Protein AF-A0A0F9DM52-F1 (afdb_monomer)

Solvent-accessible surface area (backbone atoms only — not comparable to full-atom values): 6681 Å² total; per-residue (Å²): 114,56,77,45,81,42,71,44,65,22,45,82,49,98,91,24,35,36,32,47,42,67,62,51,53,58,50,39,72,75,20,51,23,35,36,42,96,88,38,36,33,13,22,69,65,50,47,54,56,58,68,70,50,90,52,59,33,29,36,38,34,73,78,91,31,44,33,42,29,54,29,39,80,44,78,43,74,57,94,90,38,80,41,84,44,77,42,72,48,92,89,54,89,58,64,48,80,43,52,65,59,41,74,55,69,86,73,83,47,32,30,22,31,58,45,77,34,81,109

Structure (mmCIF, N/CA/C/O backbone):
data_AF-A0A0F9DM52-F1
#
_entry.id   AF-A0A0F9DM52-F1
#
loop_
_atom_site.group_PDB
_atom_site.id
_atom_site.type_symbol
_atom_site.label_atom_id
_atom_site.label_alt_id
_atom_site.label_comp_id
_atom_site.label_asym_id
_atom_site.label_entity_id
_atom_site.label_seq_id
_atom_site.pdbx_PDB_ins_code
_atom_site.Cartn_x
_atom_site.Cartn_y
_atom_site.Cartn_z
_atom_site.occupancy
_atom_site.B_iso_or_equiv
_atom_site.auth_seq_id
_atom_site.auth_comp_id
_atom_site.auth_asym_id
_atom_site.auth_atom_id
_atom_site.pdbx_PDB_model_num
ATOM 1 N N . MET A 1 1 ? 4.260 5.125 -21.785 1.00 75.62 1 MET A N 1
ATOM 2 C CA . MET A 1 1 ? 3.932 4.483 -20.492 1.00 75.62 1 MET A CA 1
ATOM 3 C C . MET A 1 1 ? 2.444 4.684 -20.228 1.00 75.62 1 MET A C 1
ATOM 5 O O . MET A 1 1 ? 2.023 5.832 -20.155 1.00 75.62 1 MET A O 1
ATOM 9 N N . LYS A 1 2 ? 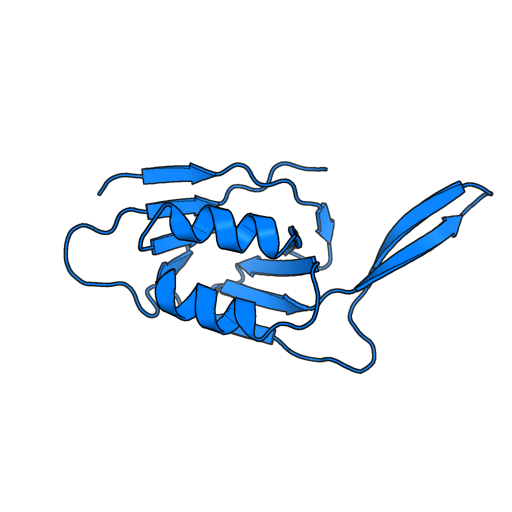1.621 3.626 -20.185 1.00 86.50 2 LYS A N 1
ATOM 10 C CA . LYS A 1 2 ? 0.171 3.774 -19.944 1.00 86.50 2 LYS A CA 1
ATOM 11 C C . LYS A 1 2 ? -0.071 3.936 -18.442 1.00 86.50 2 LYS A C 1
ATOM 13 O O . LYS A 1 2 ? 0.387 3.094 -17.672 1.00 86.50 2 LYS A O 1
ATOM 18 N N . LYS A 1 3 ? -0.771 5.000 -18.039 1.00 91.25 3 LYS A N 1
ATOM 19 C CA . LYS A 1 3 ? -1.090 5.305 -16.637 1.00 91.25 3 LYS A CA 1
ATOM 20 C C . LYS A 1 3 ? -2.566 5.024 -16.351 1.00 91.25 3 LYS A C 1
ATOM 22 O O . LYS A 1 3 ? -3.433 5.514 -17.068 1.00 91.25 3 LYS A O 1
ATOM 27 N N . ILE A 1 4 ? -2.837 4.250 -15.307 1.00 95.44 4 ILE A N 1
ATOM 28 C CA . ILE A 1 4 ? -4.172 3.969 -14.764 1.00 95.44 4 ILE A CA 1
ATOM 29 C C . ILE A 1 4 ? -4.247 4.623 -13.390 1.00 95.44 4 ILE A C 1
ATOM 31 O O . ILE A 1 4 ? -3.348 4.438 -12.578 1.00 95.44 4 ILE A O 1
ATOM 35 N N . VAL A 1 5 ? -5.294 5.398 -13.120 1.00 95.75 5 VAL A N 1
ATOM 36 C CA . VAL A 1 5 ? -5.476 6.055 -11.819 1.00 95.75 5 VAL A CA 1
ATOM 37 C C . VAL A 1 5 ? -6.527 5.302 -11.014 1.00 95.75 5 VAL A C 1
ATOM 39 O O . VAL A 1 5 ? -7.675 5.208 -11.435 1.00 95.75 5 VAL A O 1
ATOM 42 N N . GLU A 1 6 ? -6.143 4.820 -9.836 1.00 95.94 6 GLU A N 1
ATOM 43 C CA . GLU A 1 6 ? -7.016 4.103 -8.907 1.00 95.94 6 GLU A CA 1
ATOM 44 C C . GLU A 1 6 ? -7.327 4.977 -7.694 1.00 95.94 6 GLU A C 1
ATOM 46 O O . GLU A 1 6 ? -6.429 5.420 -6.973 1.00 95.94 6 GLU A O 1
ATOM 51 N N . ARG A 1 7 ? -8.619 5.228 -7.463 1.00 94.06 7 ARG A N 1
ATOM 52 C CA . ARG A 1 7 ? -9.102 6.038 -6.340 1.00 94.06 7 ARG A CA 1
ATOM 53 C C . ARG A 1 7 ? -9.624 5.155 -5.219 1.00 94.06 7 ARG A C 1
ATOM 55 O O . ARG A 1 7 ? -10.828 4.942 -5.100 1.00 94.06 7 ARG A O 1
ATOM 62 N N . LEU A 1 8 ? -8.704 4.628 -4.421 1.00 94.81 8 LEU A N 1
ATOM 63 C CA . LEU A 1 8 ? -9.031 3.714 -3.329 1.00 94.81 8 LEU A CA 1
ATOM 64 C C . LEU A 1 8 ? -9.572 4.465 -2.118 1.00 94.81 8 LEU A C 1
ATOM 66 O O . LEU A 1 8 ? -9.093 5.552 -1.794 1.00 94.81 8 LEU A O 1
ATOM 70 N N . TRP A 1 9 ? -10.547 3.874 -1.436 1.00 94.06 9 TRP A N 1
ATOM 71 C CA . TRP A 1 9 ? -11.076 4.426 -0.196 1.00 94.06 9 TRP A CA 1
ATOM 72 C C . TRP A 1 9 ? -10.041 4.318 0.921 1.00 94.06 9 TRP A C 1
ATOM 74 O O . TRP A 1 9 ? -9.453 3.262 1.139 1.00 94.06 9 TRP A O 1
ATOM 84 N N . ALA A 1 10 ? -9.814 5.419 1.630 1.00 94.62 10 ALA A N 1
ATOM 85 C CA . ALA A 1 10 ? -8.790 5.488 2.657 1.00 94.62 10 ALA A CA 1
ATOM 86 C C . ALA A 1 10 ? -9.132 6.487 3.759 1.00 94.62 10 ALA A C 1
ATOM 88 O O . ALA A 1 10 ? -9.794 7.505 3.536 1.00 94.62 10 ALA A O 1
ATOM 89 N N . THR A 1 11 ? -8.614 6.232 4.957 1.00 93.62 11 THR A N 1
ATOM 90 C CA . THR A 1 11 ? -8.727 7.153 6.097 1.00 93.62 11 THR A CA 1
ATOM 91 C C . THR A 1 11 ? -7.356 7.693 6.478 1.00 93.62 11 THR A C 1
ATOM 93 O O . THR A 1 11 ? -6.416 6.929 6.677 1.00 93.62 11 THR A O 1
ATOM 96 N N . ARG A 1 12 ? -7.231 9.014 6.641 1.00 92.62 12 ARG A N 1
ATOM 97 C CA . ARG A 1 12 ? -5.963 9.634 7.049 1.00 92.62 12 ARG A CA 1
ATOM 98 C C . ARG A 1 12 ? -5.687 9.401 8.538 1.00 92.62 12 ARG A C 1
ATOM 100 O O . ARG A 1 12 ? -6.488 9.807 9.388 1.00 92.62 12 ARG A O 1
ATOM 107 N N . ARG A 1 13 ? -4.557 8.769 8.864 1.00 91.19 13 ARG A N 1
ATOM 108 C CA . ARG A 1 13 ? -4.106 8.473 10.239 1.00 91.19 13 ARG A CA 1
ATOM 109 C C . ARG A 1 13 ? -2.588 8.414 10.306 1.00 91.19 13 ARG A C 1
ATOM 111 O O . ARG A 1 13 ? -1.956 8.029 9.337 1.00 91.19 13 ARG A O 1
ATOM 118 N N . LEU A 1 14 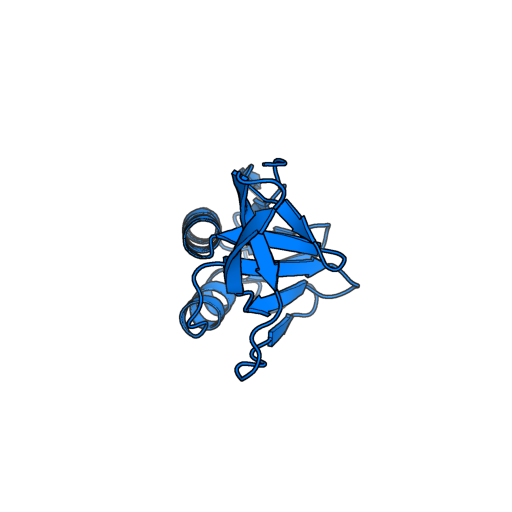? -2.020 8.759 11.466 1.00 88.00 14 LEU A N 1
ATOM 119 C CA . LEU A 1 14 ? -0.602 8.523 11.784 1.00 88.00 14 LEU A CA 1
ATOM 120 C C . LEU A 1 14 ? 0.377 9.013 10.692 1.00 88.00 14 LEU A C 1
ATOM 122 O O . LEU A 1 14 ? 1.338 8.330 10.361 1.00 88.00 14 LEU A O 1
ATOM 126 N N . GLY A 1 15 ? 0.103 10.177 10.091 1.00 89.81 15 GLY A N 1
ATOM 127 C CA . GLY A 1 15 ? 0.942 10.746 9.027 1.00 89.81 15 GLY A CA 1
ATOM 128 C C . GLY A 1 15 ? 0.808 10.083 7.649 1.00 89.81 15 GLY A C 1
ATOM 129 O O . GLY A 1 15 ? 1.513 10.480 6.732 1.00 89.81 15 GLY A O 1
ATOM 130 N N . GLY A 1 16 ? -0.102 9.123 7.473 1.00 94.06 16 GLY A N 1
ATOM 131 C CA . GLY A 1 16 ? -0.350 8.440 6.203 1.00 94.06 16 GLY A CA 1
ATOM 132 C C . GLY A 1 16 ? -1.822 8.136 5.954 1.00 94.06 16 GLY A C 1
ATOM 133 O O . GLY A 1 16 ? -2.727 8.756 6.529 1.00 94.06 16 GLY A O 1
ATOM 134 N N . TRP A 1 17 ? -2.049 7.159 5.086 1.00 96.00 17 TRP A N 1
ATOM 135 C CA . TRP A 1 17 ? -3.370 6.707 4.672 1.00 96.00 17 TRP A CA 1
ATOM 136 C C . TRP A 1 17 ? -3.557 5.237 5.014 1.00 96.00 17 TRP A C 1
ATOM 138 O O . TRP A 1 17 ? -2.726 4.399 4.679 1.00 96.00 17 TRP A O 1
ATOM 148 N N . VAL A 1 18 ? -4.655 4.935 5.697 1.00 95.12 18 VAL A N 1
ATOM 149 C CA . VAL A 1 18 ? -5.069 3.565 5.986 1.00 95.12 18 VAL A CA 1
ATOM 150 C C . VAL A 1 18 ? -5.930 3.077 4.837 1.00 95.12 18 VAL A C 1
ATOM 152 O O . VAL A 1 18 ? -6.978 3.673 4.570 1.00 95.12 18 VAL A O 1
ATOM 155 N N . PHE A 1 19 ? -5.479 2.010 4.191 1.00 94.94 19 PHE A N 1
ATOM 156 C CA . PHE A 1 19 ? -6.186 1.306 3.128 1.00 94.94 19 PHE A CA 1
ATOM 157 C C . PHE A 1 19 ? -6.552 -0.098 3.588 1.00 94.94 19 PHE A C 1
ATOM 159 O O . PHE A 1 19 ? -5.855 -0.684 4.418 1.00 94.94 19 PHE A O 1
ATOM 166 N N . GLN A 1 20 ? -7.585 -0.662 2.969 1.00 93.50 20 GLN A N 1
ATOM 167 C CA . GLN A 1 20 ? -7.752 -2.108 2.980 1.00 93.50 20 GLN A CA 1
ATOM 168 C C . GLN A 1 20 ? -6.715 -2.736 2.048 1.00 93.50 20 GLN A C 1
ATOM 170 O O . GLN A 1 20 ? -6.556 -2.334 0.890 1.00 93.50 20 GLN A O 1
ATOM 175 N N . ARG A 1 21 ? -6.011 -3.738 2.554 1.00 93.88 21 ARG A N 1
ATOM 176 C CA . ARG A 1 21 ? -4.967 -4.477 1.854 1.00 93.88 21 ARG A CA 1
ATOM 177 C C . ARG A 1 21 ? -5.516 -5.161 0.608 1.00 93.88 21 ARG A C 1
ATOM 179 O O . ARG A 1 21 ? -4.864 -5.106 -0.432 1.00 93.88 21 ARG A O 1
ATOM 186 N N . SER A 1 22 ? -6.724 -5.725 0.666 1.00 93.44 22 SER A N 1
ATOM 187 C CA . SER A 1 22 ? -7.420 -6.272 -0.510 1.00 93.44 22 SER A CA 1
ATOM 188 C C . SER A 1 22 ? -7.563 -5.248 -1.644 1.00 93.44 22 SER A C 1
ATOM 190 O O . SER A 1 22 ? -7.196 -5.542 -2.781 1.00 93.44 22 SER A O 1
ATOM 192 N N . GLN A 1 23 ? -7.987 -4.017 -1.339 1.00 94.12 23 GLN A N 1
ATOM 193 C CA . GLN A 1 23 ? -8.118 -2.943 -2.332 1.00 94.12 23 GLN A CA 1
ATOM 194 C C . GLN A 1 23 ? -6.773 -2.562 -2.962 1.00 94.12 23 GLN A C 1
ATOM 196 O O . GLN A 1 23 ? -6.697 -2.344 -4.174 1.00 94.12 23 GLN A O 1
ATOM 201 N N . LEU A 1 24 ? -5.705 -2.500 -2.157 1.00 94.06 24 LEU A N 1
ATOM 202 C CA . LEU A 1 24 ? -4.353 -2.283 -2.675 1.00 94.06 24 LEU A CA 1
ATOM 203 C C . LEU A 1 24 ? -3.929 -3.431 -3.594 1.00 94.06 24 LEU A C 1
ATOM 205 O O . LEU A 1 24 ? -3.487 -3.180 -4.711 1.00 94.06 24 LEU A O 1
ATOM 209 N N . LEU A 1 25 ? -4.090 -4.684 -3.161 1.00 94.69 25 LEU A N 1
ATOM 210 C CA . LEU A 1 25 ? -3.727 -5.863 -3.950 1.00 94.69 25 LEU A CA 1
ATOM 211 C C . LEU A 1 25 ? -4.451 -5.896 -5.300 1.00 94.69 25 LEU A C 1
ATOM 213 O O . LEU A 1 25 ? -3.827 -6.212 -6.316 1.00 94.69 25 LEU A O 1
ATOM 217 N N . ASP A 1 26 ? -5.731 -5.535 -5.331 1.00 94.81 26 ASP A N 1
ATOM 218 C CA . ASP A 1 26 ? -6.510 -5.472 -6.567 1.00 94.81 26 ASP A CA 1
ATOM 219 C C . ASP A 1 26 ? -6.061 -4.338 -7.489 1.00 94.81 26 ASP A C 1
ATOM 221 O O . ASP A 1 26 ? -5.926 -4.551 -8.697 1.00 94.81 26 ASP A O 1
ATOM 225 N N . ALA A 1 27 ? -5.738 -3.161 -6.945 1.00 94.44 27 ALA A N 1
ATOM 226 C CA . ALA A 1 27 ? -5.149 -2.075 -7.728 1.00 94.44 27 ALA A CA 1
ATOM 227 C C . ALA A 1 27 ? -3.795 -2.482 -8.331 1.00 94.44 27 ALA A C 1
ATOM 229 O O . ALA A 1 27 ? -3.538 -2.247 -9.513 1.00 94.44 27 ALA A O 1
ATOM 230 N N . LEU A 1 28 ? -2.949 -3.163 -7.555 1.00 94.44 28 LEU A N 1
ATOM 231 C CA . LEU A 1 28 ? -1.626 -3.617 -7.990 1.00 94.44 28 LEU A CA 1
ATOM 232 C C . LEU A 1 28 ? -1.672 -4.649 -9.125 1.00 94.44 28 LEU A C 1
ATOM 234 O O . LEU A 1 28 ? -0.692 -4.780 -9.851 1.00 94.44 28 LEU A O 1
ATOM 238 N N . LYS A 1 29 ? -2.785 -5.370 -9.320 1.00 93.44 29 LYS A N 1
ATOM 239 C CA . LYS A 1 29 ? -2.965 -6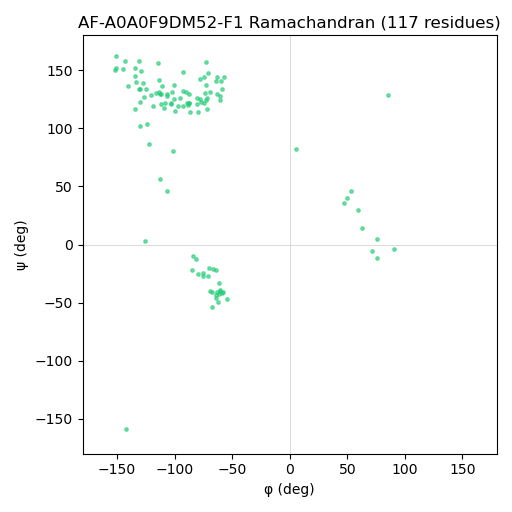.274 -10.475 1.00 93.44 29 LYS A CA 1
ATOM 240 C C . LYS A 1 29 ? -3.120 -5.517 -11.801 1.00 93.44 29 LYS A C 1
ATOM 242 O O . LYS A 1 29 ? -2.901 -6.109 -12.853 1.00 93.44 29 LYS A O 1
ATOM 247 N N . LYS A 1 30 ? -3.486 -4.229 -11.767 1.00 92.56 30 LYS A N 1
ATOM 248 C CA . LYS A 1 30 ? -3.789 -3.411 -12.957 1.00 92.56 30 LYS A CA 1
ATOM 249 C C . LYS A 1 30 ? -2.552 -2.804 -13.624 1.00 92.56 30 LYS A C 1
ATOM 251 O O . LYS A 1 30 ? -2.667 -2.231 -14.706 1.00 92.56 30 LYS A O 1
ATOM 256 N N . GLY A 1 31 ? -1.385 -2.890 -12.990 1.00 92.12 31 GLY A N 1
ATOM 257 C CA . GLY A 1 31 ? -0.138 -2.342 -13.514 1.00 92.12 31 GLY A CA 1
ATOM 258 C C . GLY A 1 31 ? 1.083 -3.116 -13.033 1.00 92.12 31 GLY A C 1
ATOM 259 O O . GLY A 1 31 ? 1.025 -3.853 -12.054 1.00 92.12 31 GLY A O 1
ATOM 260 N N . ALA A 1 32 ? 2.201 -2.938 -13.729 1.00 91.75 32 ALA A N 1
ATOM 261 C CA . ALA A 1 32 ? 3.500 -3.499 -13.360 1.00 91.75 32 ALA A CA 1
ATOM 262 C C . ALA A 1 32 ? 4.2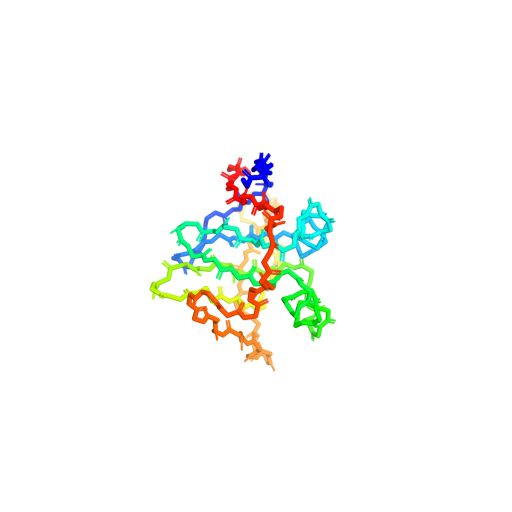57 -2.612 -12.356 1.00 91.75 32 ALA A C 1
ATOM 264 O O . ALA A 1 32 ? 5.126 -3.096 -11.632 1.00 91.75 32 ALA A O 1
ATOM 265 N N . VAL A 1 33 ? 3.910 -1.322 -12.292 1.00 94.00 33 VAL A N 1
ATOM 266 C CA . VAL A 1 33 ? 4.512 -0.336 -11.385 1.00 94.00 33 VAL A CA 1
ATOM 267 C C . VAL A 1 33 ? 3.418 0.431 -10.648 1.00 94.00 33 VAL A C 1
ATOM 269 O O . VAL A 1 33 ? 2.457 0.882 -11.263 1.00 94.00 33 VAL A O 1
ATOM 272 N N . LEU A 1 34 ? 3.567 0.586 -9.339 1.00 95.06 34 LEU A N 1
ATOM 273 C CA . LEU A 1 34 ? 2.789 1.482 -8.497 1.00 95.06 34 LEU A CA 1
ATOM 274 C C . LEU A 1 34 ? 3.446 2.864 -8.491 1.00 95.06 34 LEU A C 1
ATOM 276 O O . LEU A 1 34 ? 4.625 2.961 -8.178 1.00 95.06 34 LEU A O 1
ATOM 280 N N . GLU A 1 35 ? 2.674 3.915 -8.744 1.00 95.25 35 GLU A N 1
ATOM 281 C CA . GLU A 1 35 ? 3.005 5.288 -8.355 1.00 95.25 35 GLU A CA 1
ATOM 282 C C . GLU A 1 35 ? 2.176 5.667 -7.122 1.00 95.25 35 GLU A C 1
ATOM 284 O O . GLU A 1 35 ? 0.939 5.675 -7.167 1.00 95.25 35 GLU A O 1
ATOM 289 N N . TYR A 1 36 ? 2.842 6.030 -6.032 1.00 95.56 36 TYR A N 1
ATOM 290 C CA . TYR A 1 36 ? 2.191 6.552 -4.835 1.00 95.56 36 TYR A CA 1
ATOM 291 C C . TYR A 1 36 ? 2.931 7.789 -4.335 1.00 95.56 36 TYR A C 1
ATOM 293 O O . TYR A 1 36 ? 4.106 7.713 -3.995 1.00 95.56 36 TYR A O 1
ATOM 301 N N . GLU A 1 37 ? 2.249 8.938 -4.345 1.00 93.12 37 GLU A N 1
ATOM 302 C CA . GLU A 1 37 ? 2.815 10.245 -3.959 1.00 93.12 37 GLU A CA 1
ATOM 303 C C . GLU A 1 37 ? 4.196 10.544 -4.596 1.00 93.12 37 GLU A C 1
ATOM 305 O O . GLU A 1 37 ? 5.054 11.173 -3.992 1.00 93.12 37 GLU A O 1
ATOM 310 N N . GLY A 1 38 ? 4.404 10.105 -5.844 1.00 91.31 38 GLY A N 1
ATOM 311 C CA . GLY A 1 38 ? 5.648 10.321 -6.597 1.00 91.31 38 GLY A CA 1
ATOM 312 C C . GLY A 1 38 ? 6.706 9.225 -6.442 1.00 91.31 38 GLY A C 1
ATOM 313 O O . GLY A 1 38 ? 7.718 9.285 -7.129 1.00 91.31 38 GLY A O 1
ATOM 314 N N . ILE A 1 39 ? 6.463 8.215 -5.603 1.00 94.19 39 ILE A N 1
ATOM 315 C CA . ILE A 1 39 ? 7.342 7.053 -5.417 1.00 94.19 39 ILE A CA 1
ATOM 316 C C . ILE A 1 39 ? 6.895 5.921 -6.343 1.00 94.19 39 ILE A C 1
ATOM 318 O O . ILE A 1 39 ? 5.706 5.583 -6.375 1.00 94.19 39 ILE A O 1
ATOM 322 N N . PHE A 1 40 ? 7.840 5.322 -7.066 1.00 93.69 40 PHE A N 1
ATOM 323 C CA . PHE A 1 40 ? 7.601 4.267 -8.048 1.00 93.69 40 PHE A CA 1
ATOM 324 C C . PHE A 1 40 ? 8.111 2.914 -7.556 1.00 93.69 40 PHE A C 1
ATOM 326 O O . PHE A 1 40 ? 9.311 2.736 -7.377 1.00 93.69 40 PHE A O 1
ATOM 333 N N . ILE A 1 41 ? 7.219 1.938 -7.389 1.00 94.88 41 ILE A N 1
ATOM 334 C CA . ILE A 1 41 ? 7.552 0.600 -6.869 1.00 94.88 41 ILE A CA 1
ATOM 335 C C . ILE A 1 41 ? 7.031 -0.489 -7.810 1.00 94.88 41 ILE A C 1
ATOM 337 O O . ILE A 1 41 ? 5.903 -0.410 -8.292 1.00 94.88 41 ILE A O 1
ATOM 341 N N . GLY A 1 42 ? 7.806 -1.546 -8.044 1.00 94.62 42 GLY A N 1
ATOM 342 C CA . GLY A 1 42 ? 7.344 -2.738 -8.760 1.00 94.62 42 GLY A CA 1
ATOM 343 C C . GLY A 1 42 ? 6.176 -3.432 -8.052 1.00 94.62 42 GLY A C 1
ATOM 344 O O . GLY A 1 42 ? 6.252 -3.766 -6.868 1.00 94.62 42 GLY A O 1
ATOM 345 N N . THR A 1 43 ? 5.076 -3.693 -8.764 1.00 94.44 43 THR A N 1
ATOM 346 C CA . THR A 1 43 ? 3.867 -4.272 -8.145 1.00 94.44 43 THR A CA 1
ATOM 347 C C . THR A 1 43 ? 4.002 -5.760 -7.837 1.00 94.44 43 THR A C 1
ATOM 349 O O . THR A 1 43 ? 3.295 -6.274 -6.971 1.00 94.44 43 THR A O 1
ATOM 352 N N . ARG A 1 44 ? 4.874 -6.501 -8.531 1.00 92.62 44 ARG A N 1
ATOM 353 C CA . ARG A 1 44 ? 5.022 -7.952 -8.338 1.00 92.62 44 ARG A CA 1
ATOM 354 C C . ARG A 1 44 ? 5.600 -8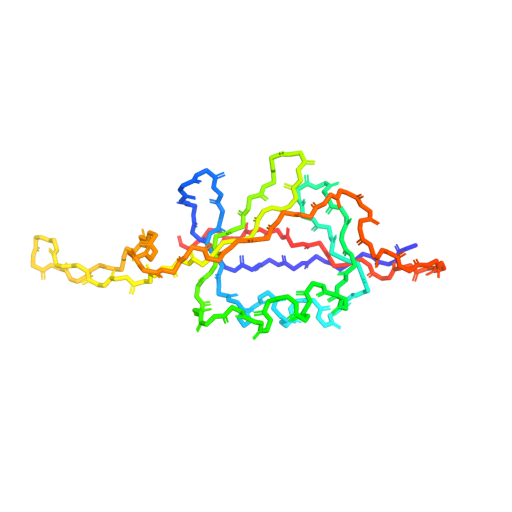.272 -6.961 1.00 92.62 44 ARG A C 1
ATOM 356 O O . ARG A 1 44 ? 4.998 -9.046 -6.221 1.00 92.62 44 ARG A O 1
ATOM 363 N N . GLU A 1 45 ? 6.731 -7.677 -6.620 1.00 90.62 45 GLU A N 1
ATOM 364 C CA . GLU A 1 45 ? 7.409 -7.844 -5.336 1.00 90.62 45 GLU A CA 1
ATOM 365 C C . GLU A 1 45 ? 6.580 -7.225 -4.210 1.00 90.62 45 GLU A C 1
ATOM 367 O O . GLU A 1 45 ? 6.375 -7.866 -3.182 1.00 90.62 45 GLU A O 1
ATOM 372 N N . LEU A 1 46 ? 5.986 -6.049 -4.444 1.00 93.50 46 LEU A N 1
ATOM 373 C CA . LEU A 1 46 ? 5.092 -5.415 -3.477 1.00 93.50 46 LEU A CA 1
ATOM 374 C C . LEU A 1 46 ? 3.879 -6.294 -3.129 1.00 93.50 46 LEU A C 1
ATOM 376 O O . LEU A 1 46 ? 3.535 -6.418 -1.957 1.00 93.50 46 LEU A O 1
ATOM 380 N N . ARG A 1 47 ? 3.255 -6.965 -4.109 1.00 93.81 47 ARG A N 1
ATOM 381 C CA . ARG A 1 47 ? 2.162 -7.919 -3.839 1.00 93.81 47 ARG A CA 1
ATOM 382 C C . ARG A 1 47 ? 2.612 -9.076 -2.950 1.00 93.81 47 ARG A C 1
ATOM 384 O O . ARG A 1 47 ? 1.852 -9.480 -2.076 1.00 93.81 47 ARG A O 1
ATOM 391 N N . LYS A 1 48 ? 3.830 -9.592 -3.151 1.00 91.75 48 LYS A N 1
ATOM 392 C CA . LYS A 1 48 ? 4.391 -10.653 -2.300 1.00 91.75 48 LYS A CA 1
ATOM 393 C C . LYS A 1 48 ? 4.584 -10.164 -0.865 1.00 91.75 48 LYS A C 1
ATOM 395 O O . LYS A 1 48 ? 4.201 -10.875 0.050 1.00 91.75 48 LYS A O 1
ATOM 400 N N . LEU A 1 49 ? 5.104 -8.949 -0.673 1.00 90.81 49 LEU A N 1
ATOM 401 C CA . LEU A 1 49 ? 5.273 -8.354 0.660 1.00 90.81 49 LEU A CA 1
ATOM 402 C C . LEU A 1 49 ? 3.930 -8.116 1.359 1.00 90.81 49 LEU A C 1
ATOM 404 O O . LEU A 1 49 ? 3.759 -8.510 2.507 1.00 90.81 49 LEU A O 1
ATOM 408 N N . LEU A 1 50 ? 2.950 -7.545 0.651 1.00 91.38 50 LEU A N 1
ATOM 409 C CA . LEU A 1 50 ? 1.599 -7.353 1.184 1.00 91.38 50 LEU A CA 1
ATOM 410 C C . LEU A 1 50 ? 0.924 -8.685 1.542 1.00 91.38 50 LEU A C 1
ATOM 412 O O . LEU A 1 50 ? 0.155 -8.743 2.493 1.00 91.38 50 LEU A O 1
ATOM 416 N N . ALA A 1 51 ? 1.203 -9.771 0.819 1.00 88.06 51 ALA A N 1
ATOM 417 C CA . ALA A 1 51 ? 0.658 -11.087 1.151 1.00 88.06 51 ALA A CA 1
ATOM 418 C C . ALA A 1 51 ? 1.196 -11.655 2.480 1.00 88.06 51 ALA A C 1
ATOM 420 O O . ALA A 1 51 ? 0.535 -12.503 3.069 1.00 88.06 51 ALA A O 1
ATOM 421 N N . LEU A 1 52 ? 2.352 -11.180 2.960 1.00 87.38 52 LEU A N 1
ATOM 422 C CA . LEU A 1 52 ? 2.926 -11.572 4.254 1.00 87.38 52 LEU A CA 1
ATOM 423 C C . LEU A 1 52 ? 2.316 -10.807 5.437 1.00 87.38 52 LEU A C 1
ATOM 425 O O . LEU A 1 52 ? 2.545 -11.186 6.583 1.00 87.38 52 LEU A O 1
ATOM 429 N N . MET A 1 53 ? 1.559 -9.739 5.170 1.00 87.06 53 MET A N 1
ATOM 430 C CA . MET A 1 53 ? 0.900 -8.950 6.205 1.00 87.06 53 MET A CA 1
ATOM 431 C C . MET A 1 53 ? -0.354 -9.689 6.712 1.00 87.06 53 MET A C 1
ATOM 433 O O . MET A 1 53 ? -1.236 -9.987 5.900 1.00 87.06 53 MET A O 1
ATOM 437 N N . PRO A 1 54 ? -0.456 -9.986 8.023 1.00 82.88 54 PRO A N 1
ATOM 438 C CA . PRO A 1 54 ? -1.582 -10.706 8.617 1.00 82.88 54 PRO A CA 1
ATOM 439 C C . PRO A 1 54 ? -2.874 -9.882 8.659 1.00 82.88 54 PRO A C 1
ATOM 441 O O . PRO A 1 54 ? -3.960 -10.458 8.641 1.00 82.88 54 PRO A O 1
ATOM 444 N N . ASP A 1 55 ? -2.765 -8.553 8.714 1.00 85.50 55 ASP A N 1
ATOM 445 C CA . ASP A 1 55 ? -3.905 -7.669 8.930 1.00 85.50 55 ASP A CA 1
ATOM 446 C C . ASP A 1 55 ? -4.531 -7.192 7.614 1.00 85.50 55 ASP A C 1
ATOM 448 O O . ASP A 1 55 ? -3.873 -7.011 6.585 1.00 85.50 55 ASP A O 1
ATOM 452 N N . GLU A 1 56 ? -5.847 -6.974 7.642 1.00 89.88 56 GLU A N 1
ATOM 453 C CA . GLU A 1 56 ? -6.575 -6.498 6.466 1.00 89.88 56 GLU A CA 1
ATOM 454 C C . GLU A 1 56 ? -6.433 -4.992 6.246 1.00 89.88 56 GLU A C 1
ATOM 456 O O . GLU A 1 56 ? -6.551 -4.531 5.118 1.00 89.88 56 GLU A O 1
ATOM 461 N N . ASP A 1 57 ? -6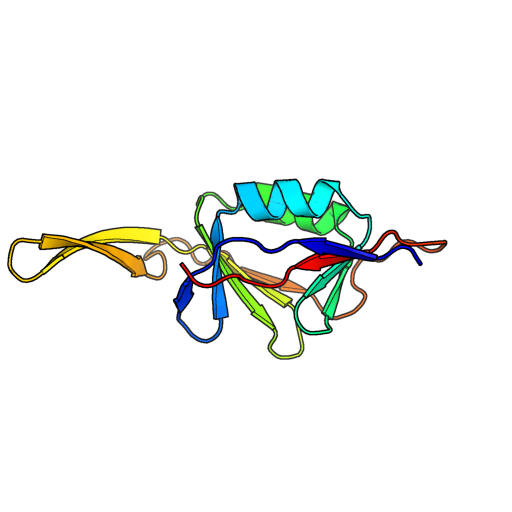.168 -4.213 7.289 1.00 92.88 57 ASP A N 1
ATOM 462 C CA . ASP A 1 57 ? -5.907 -2.785 7.161 1.00 92.88 57 ASP A CA 1
ATOM 463 C C . ASP A 1 57 ? -4.394 -2.531 7.236 1.00 92.88 57 ASP A C 1
ATOM 465 O O . ASP A 1 57 ? -3.683 -3.074 8.084 1.00 92.88 57 ASP A O 1
ATOM 469 N N . CYS A 1 58 ? -3.888 -1.657 6.367 1.00 93.44 58 CYS A N 1
ATOM 470 C CA . CYS A 1 58 ? -2.487 -1.247 6.378 1.00 93.44 58 CYS A CA 1
ATOM 471 C C . CYS A 1 58 ? -2.348 0.272 6.260 1.00 93.44 58 CYS A C 1
ATOM 473 O O . CYS A 1 58 ? -3.056 0.931 5.491 1.00 93.44 58 CYS A O 1
ATOM 475 N N . LEU A 1 59 ? -1.405 0.829 7.012 1.00 94.81 59 LEU A N 1
ATOM 476 C CA . LEU A 1 59 ? -0.998 2.224 6.938 1.00 94.81 59 LEU A CA 1
ATOM 477 C C . LEU A 1 59 ? 0.089 2.383 5.873 1.00 94.81 59 LEU A C 1
ATOM 479 O O . LEU A 1 59 ? 1.163 1.802 6.001 1.00 94.81 59 LEU A O 1
ATOM 483 N N . VAL A 1 60 ? -0.166 3.223 4.873 1.00 95.19 60 VAL A N 1
ATOM 484 C CA . VAL A 1 60 ? 0.784 3.562 3.809 1.00 95.19 60 VAL A CA 1
ATOM 485 C C . VAL A 1 60 ? 1.218 5.023 3.942 1.00 95.19 60 VAL A C 1
ATOM 487 O O . VAL A 1 60 ? 0.383 5.928 4.066 1.00 95.19 60 VAL A O 1
ATOM 490 N N . ARG A 1 61 ? 2.529 5.267 3.918 1.00 95.38 61 ARG A N 1
ATOM 491 C CA . ARG A 1 6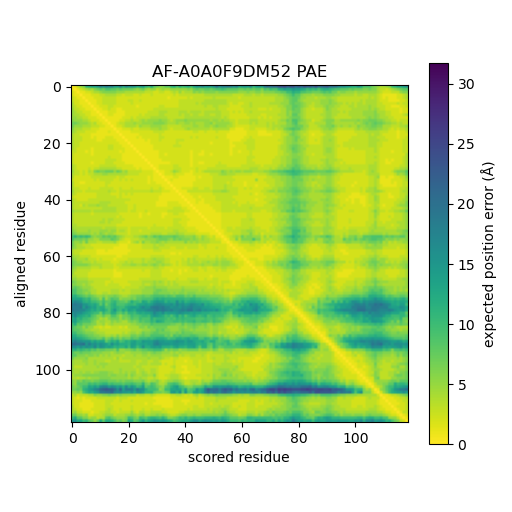1 ? 3.168 6.589 4.024 1.00 95.38 61 ARG A CA 1
ATOM 492 C C . ARG A 1 61 ? 4.180 6.781 2.896 1.00 95.38 61 ARG A C 1
ATOM 494 O O . ARG A 1 61 ? 4.801 5.818 2.457 1.00 95.38 61 ARG A O 1
ATOM 501 N N . ALA A 1 62 ? 4.364 8.022 2.455 1.00 92.88 62 ALA A N 1
ATOM 502 C CA . ALA A 1 62 ? 5.387 8.400 1.483 1.00 92.88 62 ALA A CA 1
ATOM 503 C C . ALA A 1 62 ? 6.295 9.480 2.084 1.00 92.88 62 ALA A C 1
ATOM 505 O O . ALA A 1 62 ? 6.068 10.674 1.925 1.00 92.88 62 ALA A O 1
ATOM 506 N N . ASN A 1 63 ? 7.328 9.044 2.803 1.00 90.94 63 ASN A N 1
ATOM 507 C CA . ASN A 1 63 ? 8.266 9.920 3.516 1.00 90.94 63 ASN A CA 1
ATOM 508 C C . ASN A 1 63 ? 9.657 9.841 2.865 1.00 90.94 63 ASN A C 1
ATOM 510 O O . ASN A 1 63 ? 10.619 9.403 3.489 1.00 90.94 63 ASN A O 1
ATOM 514 N N . GLY A 1 64 ? 9.745 10.125 1.561 1.00 90.12 64 GLY A N 1
ATOM 515 C CA . GLY A 1 64 ? 10.954 9.883 0.748 1.00 90.12 64 GLY A CA 1
ATOM 516 C C . GLY A 1 64 ? 11.185 8.410 0.368 1.00 90.12 64 GLY A C 1
ATOM 517 O O . GLY A 1 64 ? 11.982 8.111 -0.515 1.00 90.12 64 GLY A O 1
ATOM 518 N N . ARG A 1 65 ? 10.442 7.491 0.989 1.00 93.38 65 ARG A N 1
ATOM 519 C CA . ARG A 1 65 ? 10.293 6.075 0.628 1.00 93.38 65 ARG A CA 1
ATOM 520 C C . ARG A 1 65 ? 8.850 5.644 0.894 1.00 93.38 65 ARG A C 1
ATOM 522 O O . ARG A 1 65 ? 8.157 6.287 1.690 1.00 93.38 65 ARG A O 1
ATOM 529 N N . LEU A 1 66 ? 8.400 4.579 0.239 1.00 95.44 66 LEU A N 1
ATOM 530 C CA . LEU A 1 66 ? 7.083 4.007 0.490 1.00 95.44 66 LEU A CA 1
ATOM 531 C C . LEU A 1 66 ? 7.163 3.139 1.746 1.00 95.44 66 LEU A C 1
ATOM 533 O O . LEU A 1 66 ? 7.853 2.123 1.755 1.00 95.44 66 LEU A O 1
ATOM 537 N N . GLU A 1 67 ? 6.472 3.537 2.805 1.00 94.69 67 GLU A N 1
ATOM 538 C CA . GLU A 1 67 ? 6.393 2.772 4.048 1.00 94.69 67 GLU A CA 1
ATOM 539 C C . GLU A 1 67 ? 5.008 2.146 4.164 1.00 94.69 67 GLU A C 1
ATOM 541 O O . GLU A 1 67 ? 4.003 2.844 4.028 1.00 94.69 67 GLU A O 1
ATOM 546 N N . ILE A 1 68 ? 4.954 0.844 4.429 1.00 94.38 68 ILE A N 1
ATOM 547 C CA . ILE A 1 68 ? 3.709 0.099 4.623 1.00 94.38 68 ILE A CA 1
ATOM 548 C C . ILE A 1 68 ? 3.799 -0.644 5.950 1.00 94.38 68 ILE A C 1
ATOM 550 O O . ILE A 1 68 ? 4.764 -1.363 6.185 1.00 94.38 68 ILE A O 1
ATOM 554 N N . GLU A 1 69 ? 2.811 -0.458 6.816 1.00 92.75 69 GLU A N 1
ATOM 555 C CA . GLU A 1 69 ? 2.777 -0.989 8.182 1.00 92.75 69 GLU A CA 1
ATOM 556 C C . GLU A 1 69 ? 1.399 -1.597 8.476 1.00 92.75 69 GLU A C 1
ATOM 558 O O . GLU A 1 69 ? 0.382 -1.082 8.002 1.00 92.75 69 GLU A O 1
ATOM 563 N N . ASN A 1 70 ? 1.349 -2.675 9.262 1.00 91.62 70 ASN A N 1
ATOM 564 C CA . ASN A 1 70 ? 0.080 -3.230 9.747 1.00 91.62 70 ASN A CA 1
ATOM 565 C C . ASN A 1 70 ? -0.660 -2.227 10.638 1.00 91.62 70 ASN A C 1
ATOM 567 O O . ASN A 1 70 ? -0.048 -1.499 11.426 1.00 91.62 70 ASN A O 1
ATOM 571 N N . ILE A 1 71 ? -1.990 -2.210 10.557 1.00 91.38 71 ILE A N 1
ATOM 572 C CA . ILE A 1 71 ? -2.812 -1.436 11.484 1.00 91.38 71 ILE A CA 1
ATOM 573 C C . ILE A 1 71 ? -4.073 -2.208 11.867 1.00 91.38 71 ILE A C 1
ATOM 575 O O . ILE A 1 71 ? -4.754 -2.782 11.026 1.00 91.38 71 ILE A O 1
ATOM 579 N N . GLU A 1 72 ? -4.413 -2.196 13.152 1.00 89.81 72 GLU A N 1
ATOM 580 C CA . GLU A 1 72 ? -5.598 -2.875 13.664 1.00 89.81 72 GLU A CA 1
ATOM 581 C C . GLU A 1 72 ? -6.804 -1.937 13.647 1.00 89.81 72 GLU A C 1
ATOM 583 O O . GLU A 1 72 ? -6.766 -0.807 14.157 1.00 89.81 72 GLU A O 1
ATOM 588 N N . ARG A 1 73 ? -7.921 -2.432 13.112 1.00 89.44 73 ARG A N 1
ATOM 589 C CA . ARG A 1 73 ? -9.220 -1.774 13.229 1.00 89.44 73 ARG A CA 1
ATOM 590 C C . ARG A 1 73 ? -9.897 -2.203 14.523 1.00 89.44 73 ARG A C 1
ATOM 592 O O . ARG A 1 73 ? -10.335 -3.337 14.672 1.00 89.44 73 ARG A O 1
ATOM 599 N N . VAL A 1 74 ? -10.067 -1.254 15.433 1.00 89.50 74 VAL A N 1
ATOM 600 C CA . VAL A 1 74 ? -10.753 -1.458 16.711 1.00 89.50 74 VAL A CA 1
ATOM 601 C C . VAL A 1 74 ? -12.077 -0.709 16.728 1.00 89.50 74 VAL A C 1
ATOM 603 O O . VAL A 1 74 ? -12.160 0.455 16.335 1.00 89.50 74 VAL A O 1
ATOM 606 N N . VAL A 1 75 ? -13.133 -1.353 17.217 1.00 88.81 75 VAL A N 1
ATOM 607 C CA . VAL A 1 75 ? -14.428 -0.696 17.422 1.00 88.81 75 VAL A CA 1
ATOM 608 C C . VAL A 1 75 ? -14.483 -0.182 18.853 1.00 88.81 75 VAL A C 1
ATOM 610 O O . VAL A 1 75 ? -14.404 -0.956 19.801 1.00 88.81 75 VAL A O 1
ATOM 613 N N . ARG A 1 76 ? -14.622 1.133 19.015 1.00 87.25 76 ARG A N 1
ATOM 614 C CA . ARG A 1 76 ? -14.755 1.784 20.322 1.00 87.25 76 ARG A CA 1
ATOM 615 C C . ARG A 1 76 ? -16.139 2.394 20.462 1.00 87.25 76 ARG A C 1
ATOM 617 O O . ARG A 1 76 ? -16.667 2.975 19.514 1.00 87.25 76 ARG A O 1
ATOM 624 N N . THR A 1 77 ? -16.709 2.310 21.655 1.00 87.38 77 THR A N 1
ATOM 625 C CA . THR A 1 77 ? -17.943 3.024 21.989 1.00 87.38 77 THR A CA 1
ATOM 626 C C . THR A 1 77 ? -17.577 4.396 22.540 1.00 87.38 77 THR A C 1
ATOM 628 O O . THR A 1 77 ? -16.845 4.498 23.521 1.00 87.38 77 THR A O 1
ATOM 631 N N . ARG A 1 78 ? -18.067 5.465 21.907 1.00 79.12 78 ARG A N 1
ATOM 632 C CA . ARG A 1 78 ? -17.929 6.844 22.398 1.00 79.12 78 ARG A CA 1
ATOM 633 C C . ARG A 1 78 ? -19.303 7.498 22.387 1.00 79.12 78 ARG A C 1
ATOM 635 O O . ARG A 1 78 ? -19.944 7.547 21.338 1.00 79.12 78 ARG A O 1
ATOM 642 N N . ASN A 1 79 ? -19.748 7.989 23.543 1.00 82.50 79 ASN A N 1
ATOM 643 C CA . ASN A 1 79 ? -21.073 8.593 23.736 1.00 82.50 79 ASN A CA 1
ATOM 644 C C . ASN A 1 79 ? -22.213 7.667 23.259 1.00 82.50 79 ASN A C 1
ATOM 646 O O . ASN A 1 79 ? -23.065 8.078 22.475 1.00 82.50 79 ASN A O 1
ATOM 650 N N . GLY A 1 80 ? -22.160 6.381 23.62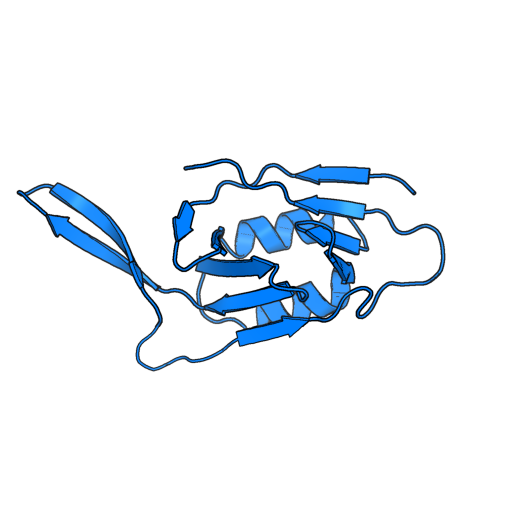6 1.00 85.75 80 GLY A N 1
ATOM 651 C CA . GLY A 1 80 ? -23.159 5.377 23.228 1.00 85.75 80 GLY A CA 1
ATOM 652 C C . GLY A 1 80 ? -23.124 4.945 21.754 1.00 85.75 80 GLY A C 1
ATOM 653 O O . GLY A 1 80 ? -23.827 4.013 21.380 1.00 85.75 80 GLY A O 1
ATOM 654 N N . LYS A 1 81 ? -22.289 5.560 20.903 1.00 86.31 81 LYS A N 1
ATOM 655 C CA . LYS A 1 81 ? -22.163 5.201 19.481 1.00 86.31 81 LYS A CA 1
ATOM 656 C C . LYS A 1 81 ? -20.907 4.367 19.234 1.00 86.31 81 LYS A C 1
ATOM 658 O O . LYS A 1 81 ? -19.808 4.757 19.638 1.00 86.31 81 LYS A O 1
ATOM 663 N N . ARG A 1 82 ? -21.056 3.244 18.522 1.00 85.12 82 ARG A N 1
ATOM 664 C CA . ARG A 1 82 ? -19.927 2.435 18.036 1.00 85.12 82 ARG A CA 1
ATOM 665 C C . ARG A 1 82 ? -19.224 3.182 16.903 1.00 85.12 82 ARG A C 1
ATOM 667 O O . ARG A 1 82 ? -19.861 3.593 15.937 1.00 85.12 82 ARG A O 1
ATOM 674 N N . ARG A 1 83 ? -17.913 3.375 17.027 1.00 83.44 83 ARG A N 1
ATOM 675 C CA . ARG A 1 83 ? -17.062 4.006 16.014 1.00 83.44 83 ARG A CA 1
ATOM 676 C C . ARG A 1 83 ? -15.829 3.151 15.768 1.00 83.44 83 ARG A C 1
ATOM 678 O O . ARG A 1 83 ? -15.170 2.727 16.716 1.00 83.44 83 ARG A O 1
ATOM 685 N N . SER A 1 84 ? -15.497 2.944 14.501 1.00 86.50 84 SER A N 1
ATOM 686 C CA . SER A 1 84 ? -14.227 2.334 14.116 1.00 86.50 84 SER A CA 1
ATOM 687 C C . SER A 1 84 ? -13.083 3.321 14.340 1.00 86.50 84 SER A C 1
ATOM 689 O O . SER A 1 84 ? -13.183 4.509 14.022 1.00 86.50 84 SER A O 1
ATOM 691 N N . SER A 1 85 ? -11.989 2.822 14.890 1.00 88.00 85 SER A N 1
ATOM 692 C CA . SER A 1 85 ? -10.719 3.516 15.044 1.00 88.00 85 SER A CA 1
ATOM 693 C C . SER A 1 85 ? -9.611 2.602 14.543 1.00 88.00 85 SER A C 1
ATOM 695 O O . SER A 1 85 ? -9.776 1.388 14.509 1.00 88.00 85 SER A O 1
ATOM 697 N N . PHE A 1 86 ? -8.476 3.186 14.178 1.00 90.12 86 PHE A N 1
ATOM 698 C CA . PHE A 1 86 ? -7.304 2.442 13.735 1.00 90.12 86 PHE A CA 1
ATOM 699 C C . PHE A 1 86 ? -6.167 2.685 14.719 1.00 90.12 86 PHE A C 1
ATOM 701 O O . PHE A 1 86 ? -5.923 3.837 15.094 1.00 90.12 86 PHE A O 1
ATOM 708 N N . VAL A 1 87 ? -5.525 1.618 15.175 1.00 88.81 87 VAL A N 1
ATOM 709 C CA . VAL A 1 87 ? -4.434 1.658 16.154 1.00 88.81 87 VAL A CA 1
ATOM 710 C C . VAL A 1 87 ? -3.301 0.757 15.692 1.00 88.81 87 VAL A C 1
ATOM 712 O O . VAL A 1 87 ? -3.530 -0.206 14.970 1.00 88.81 87 VAL A O 1
ATOM 715 N N . LYS A 1 88 ? -2.069 1.074 16.094 1.00 86.12 88 LYS A N 1
ATOM 716 C CA . LYS A 1 88 ? -0.947 0.174 15.827 1.00 86.12 88 LYS A CA 1
ATOM 717 C C . LYS A 1 88 ? -1.151 -1.150 16.578 1.00 86.12 88 LYS A C 1
ATOM 719 O O . LYS A 1 88 ? -1.604 -1.087 17.727 1.00 86.12 88 LYS A O 1
ATOM 724 N N . PRO A 1 89 ? -0.810 -2.300 15.971 1.00 83.31 89 PRO A N 1
ATOM 725 C CA . PRO A 1 89 ? -0.869 -3.578 16.661 1.00 83.31 89 PRO A CA 1
ATOM 726 C C . PRO A 1 89 ? 0.051 -3.563 17.883 1.00 83.31 89 PRO A C 1
ATOM 728 O O . PRO A 1 89 ? 1.152 -3.014 17.834 1.00 83.31 89 PRO A O 1
ATOM 731 N N . ARG A 1 90 ? -0.381 -4.169 18.993 1.00 76.38 90 ARG A N 1
ATOM 732 C CA . ARG A 1 90 ? 0.427 -4.218 20.230 1.00 76.38 90 ARG A CA 1
ATOM 733 C C . ARG A 1 90 ? 1.582 -5.217 20.169 1.00 76.38 90 ARG A C 1
ATOM 735 O O . ARG A 1 90 ? 2.569 -5.035 20.871 1.00 76.38 90 ARG A O 1
ATOM 742 N N . HIS A 1 91 ? 1.438 -6.270 19.364 1.00 72.31 91 HIS A N 1
ATOM 743 C CA . HIS A 1 91 ? 2.360 -7.414 19.334 1.00 72.31 91 HIS A CA 1
ATOM 744 C C . HIS A 1 91 ? 2.916 -7.713 17.930 1.00 72.31 91 HIS A C 1
ATOM 746 O O . HIS A 1 91 ? 3.668 -8.665 17.754 1.00 72.31 91 HIS A O 1
ATOM 752 N N . SER A 1 92 ? 2.564 -6.902 16.927 1.00 68.00 92 SER A N 1
ATOM 753 C CA . SER A 1 92 ? 2.908 -7.098 15.513 1.00 68.00 92 SER A CA 1
ATOM 754 C C . SER A 1 92 ? 3.504 -5.801 14.962 1.00 68.00 92 SER A C 1
ATOM 756 O O . SER A 1 92 ? 2.800 -4.835 14.689 1.00 68.00 92 SER A O 1
ATOM 758 N N . HIS A 1 93 ? 4.831 -5.762 14.833 1.00 67.75 93 HIS A N 1
ATOM 759 C CA . HIS A 1 93 ? 5.570 -4.616 14.290 1.00 67.75 93 HIS A CA 1
ATOM 760 C C . HIS A 1 93 ? 6.097 -4.926 12.886 1.00 67.75 93 HIS A C 1
ATOM 762 O O . HIS A 1 93 ? 7.268 -4.699 12.582 1.00 67.75 93 HIS A O 1
ATOM 768 N N . GLN A 1 94 ? 5.249 -5.487 12.025 1.00 80.31 94 GLN A N 1
ATOM 769 C CA . GLN A 1 94 ? 5.626 -5.685 10.631 1.00 80.31 94 GLN A CA 1
ATOM 770 C C . GLN A 1 94 ? 5.449 -4.381 9.859 1.00 80.31 94 GLN A C 1
ATOM 772 O O . GLN A 1 94 ? 4.353 -3.815 9.779 1.00 80.31 94 GLN A O 1
ATOM 777 N N . TRP A 1 95 ? 6.548 -3.918 9.279 1.00 87.81 95 TRP A N 1
ATOM 778 C CA . TRP A 1 95 ? 6.560 -2.807 8.348 1.00 87.81 95 TRP A CA 1
ATOM 779 C C . TRP A 1 95 ? 7.611 -3.048 7.268 1.00 87.81 95 TRP A C 1
ATOM 781 O O . TRP A 1 95 ? 8.631 -3.698 7.504 1.00 87.81 95 TRP A O 1
ATOM 791 N N . PHE A 1 96 ? 7.368 -2.496 6.086 1.00 90.31 96 PHE A N 1
ATOM 792 C CA . PHE A 1 96 ? 8.297 -2.523 4.964 1.00 90.31 96 PHE A CA 1
ATOM 793 C C . PHE A 1 96 ? 8.558 -1.094 4.498 1.00 90.31 96 PHE A C 1
ATOM 795 O O . PHE A 1 96 ? 7.622 -0.309 4.351 1.00 90.31 96 PHE A O 1
ATOM 802 N N . GLY A 1 97 ? 9.826 -0.757 4.267 1.00 92.12 97 GLY A N 1
ATOM 803 C CA . GLY A 1 97 ? 10.244 0.501 3.653 1.00 92.12 97 GLY A CA 1
ATOM 804 C C . GLY A 1 97 ? 10.840 0.233 2.278 1.00 92.12 97 GLY A C 1
ATOM 805 O O . GLY A 1 97 ? 11.818 -0.502 2.171 1.00 92.12 97 GLY A O 1
ATOM 806 N N . LEU A 1 98 ? 10.260 0.822 1.237 1.00 93.56 98 LEU A N 1
ATOM 807 C CA . LEU A 1 98 ? 10.631 0.586 -0.155 1.00 93.56 98 LEU A CA 1
ATOM 808 C C . LEU A 1 98 ? 11.118 1.887 -0.781 1.00 93.56 98 LEU A C 1
ATOM 810 O O . LEU A 1 98 ? 10.389 2.878 -0.825 1.00 93.56 98 LEU A O 1
ATOM 814 N N . VAL A 1 99 ? 12.368 1.888 -1.236 1.00 94.12 99 VAL A N 1
ATOM 815 C CA . VAL A 1 99 ? 12.983 3.045 -1.897 1.00 94.12 99 VAL A CA 1
ATOM 816 C C . VAL A 1 99 ? 12.410 3.245 -3.297 1.00 94.12 99 VAL A C 1
ATOM 818 O O . VAL A 1 99 ? 11.897 2.308 -3.907 1.00 94.12 99 VAL A O 1
ATOM 821 N N . ASP A 1 100 ? 12.502 4.468 -3.813 1.00 93.69 100 ASP A N 1
ATOM 822 C CA . ASP A 1 100 ? 12.046 4.768 -5.168 1.00 93.69 100 ASP A CA 1
ATOM 823 C C . ASP A 1 100 ? 12.740 3.880 -6.215 1.00 93.69 100 ASP A C 1
ATOM 825 O O . ASP A 1 100 ? 13.917 3.533 -6.092 1.00 93.69 100 ASP A O 1
ATOM 829 N N . LYS A 1 101 ? 11.981 3.503 -7.246 1.00 91.62 101 LYS A N 1
ATOM 830 C CA . LYS A 1 101 ? 12.361 2.595 -8.339 1.00 91.62 101 LYS A CA 1
ATOM 831 C C . LYS A 1 101 ? 12.700 1.169 -7.902 1.00 91.62 101 LYS A C 1
ATOM 833 O O . LYS A 1 101 ? 13.223 0.396 -8.708 1.00 91.62 101 LYS A O 1
ATOM 838 N N . ALA A 1 102 ? 12.369 0.776 -6.671 1.00 91.88 102 ALA A N 1
ATOM 839 C CA . ALA A 1 102 ? 12.567 -0.596 -6.229 1.00 91.88 102 ALA A CA 1
ATOM 840 C C . ALA A 1 102 ? 11.752 -1.573 -7.098 1.00 91.88 102 ALA A C 1
ATOM 842 O O . ALA A 1 102 ? 10.533 -1.450 -7.229 1.00 91.88 102 ALA A O 1
ATOM 843 N N . TRP A 1 103 ? 12.447 -2.555 -7.681 1.00 90.81 103 TRP A N 1
ATOM 844 C CA . TRP A 1 103 ? 11.877 -3.668 -8.455 1.00 90.81 103 TRP A CA 1
ATOM 845 C C . TRP A 1 103 ? 11.054 -3.276 -9.692 1.00 90.81 103 TRP A C 1
ATOM 847 O O . TRP A 1 103 ? 10.135 -3.989 -10.093 1.00 90.81 103 TRP A O 1
ATOM 857 N N . VAL A 1 104 ? 11.372 -2.147 -10.325 1.00 90.56 104 VAL A N 1
ATOM 858 C CA . VAL A 1 104 ? 10.709 -1.728 -11.568 1.00 90.56 104 VAL A CA 1
ATOM 859 C C . VAL A 1 104 ? 11.272 -2.513 -12.768 1.00 90.56 104 VAL A C 1
ATOM 861 O O . VAL A 1 104 ? 12.485 -2.493 -12.981 1.00 90.56 104 VAL A O 1
ATOM 864 N N . PRO A 1 105 ? 10.435 -3.198 -13.573 1.00 83.31 105 PRO A N 1
ATOM 865 C CA . PRO A 1 105 ? 10.905 -3.926 -14.749 1.00 83.31 105 PRO A CA 1
ATOM 866 C C . PRO A 1 105 ? 11.343 -2.979 -15.887 1.00 83.31 105 PRO A C 1
ATOM 868 O O . PRO A 1 105 ? 10.741 -1.913 -16.060 1.00 83.31 105 PRO A O 1
ATOM 871 N N . PRO A 1 106 ? 12.352 -3.359 -16.698 1.00 81.00 106 PRO A N 1
ATOM 872 C CA . PRO A 1 106 ? 12.725 -2.622 -17.903 1.00 81.00 106 PRO A CA 1
ATOM 873 C C . PRO A 1 106 ? 11.699 -2.847 -19.027 1.00 81.00 106 PRO A C 1
ATOM 875 O O . PRO A 1 106 ? 11.191 -3.952 -19.200 1.00 81.00 106 PRO A O 1
ATOM 878 N N . GLY A 1 107 ? 11.432 -1.811 -19.829 1.00 76.38 107 GLY A N 1
ATOM 879 C CA . GLY A 1 107 ? 10.474 -1.877 -20.940 1.00 76.38 107 GLY A CA 1
ATOM 880 C C . GLY A 1 107 ? 9.024 -1.611 -20.507 1.00 76.38 107 GLY A C 1
ATOM 881 O O . GLY A 1 107 ? 8.529 -2.172 -19.539 1.00 76.38 107 GLY A O 1
ATOM 882 N N . VAL A 1 108 ? 8.378 -0.676 -21.216 1.00 67.81 108 VAL A N 1
ATOM 883 C CA . VAL A 1 108 ? 7.020 -0.106 -21.039 1.00 67.81 108 VAL A CA 1
ATOM 884 C C . VAL A 1 108 ? 6.248 -0.563 -19.779 1.00 67.81 108 VAL A C 1
ATOM 886 O O . VAL A 1 108 ? 5.348 -1.402 -19.865 1.00 67.81 108 VAL A O 1
ATOM 889 N N . PRO A 1 109 ? 6.506 0.050 -18.610 1.00 76.62 109 PRO A N 1
ATOM 890 C CA . PRO A 1 109 ? 5.764 -0.277 -17.405 1.00 76.62 109 PRO A CA 1
ATOM 891 C C . PRO A 1 109 ? 4.345 0.291 -17.497 1.00 76.62 109 PRO A C 1
ATOM 893 O O . PRO A 1 109 ? 4.134 1.482 -17.706 1.00 76.62 109 PRO A O 1
ATOM 896 N N . GLN A 1 110 ? 3.324 -0.542 -17.352 1.00 91.75 110 GLN A N 1
ATOM 897 C CA . GLN A 1 110 ? 1.983 -0.038 -17.074 1.00 91.75 110 GLN A CA 1
ATOM 898 C C . GLN A 1 110 ? 1.967 0.477 -15.632 1.00 91.75 110 GLN A C 1
ATOM 900 O O . GLN A 1 110 ? 2.192 -0.304 -14.705 1.00 91.75 110 GLN A O 1
ATOM 905 N N . VAL A 1 111 ? 1.733 1.775 -15.439 1.00 93.38 111 VAL A N 1
ATOM 906 C CA . VAL A 1 111 ? 1.730 2.393 -14.107 1.00 93.38 111 VAL A CA 1
ATOM 907 C C . VAL A 1 111 ? 0.312 2.448 -13.571 1.00 93.38 111 VAL A C 1
ATOM 909 O O . VAL A 1 111 ? -0.572 3.018 -14.210 1.00 93.38 111 VAL A O 1
ATOM 912 N N . VAL A 1 112 ? 0.105 1.906 -12.377 1.00 95.50 112 VAL A N 1
ATOM 913 C CA . VAL A 1 112 ? -1.075 2.171 -11.561 1.00 95.50 112 VAL A CA 1
ATOM 914 C C . VAL A 1 112 ? -0.729 3.249 -10.541 1.00 95.50 112 VAL A C 1
ATOM 916 O O . VAL A 1 112 ? 0.168 3.081 -9.726 1.00 95.50 112 VAL A O 1
ATOM 919 N N . ALA A 1 113 ? -1.422 4.380 -10.588 1.00 95.62 113 ALA A N 1
ATOM 920 C CA . ALA A 1 113 ? -1.263 5.454 -9.623 1.00 95.62 113 ALA A CA 1
ATOM 921 C C . ALA A 1 113 ? -2.378 5.383 -8.584 1.00 95.62 113 ALA A C 1
ATOM 923 O O . ALA A 1 113 ? -3.546 5.598 -8.917 1.00 95.62 113 ALA A O 1
ATOM 924 N N . ILE A 1 114 ? -2.019 5.114 -7.331 1.00 95.25 114 ILE A N 1
ATOM 925 C CA . ILE A 1 114 ? -2.983 5.068 -6.231 1.00 95.25 114 ILE A CA 1
ATOM 926 C C . ILE A 1 114 ? -3.148 6.476 -5.668 1.00 95.25 114 ILE A C 1
ATOM 928 O O . ILE A 1 114 ? -2.191 7.116 -5.231 1.00 95.25 114 ILE A O 1
ATOM 932 N N . ARG A 1 115 ? -4.385 6.970 -5.696 1.00 94.31 115 ARG A N 1
ATOM 933 C CA . ARG A 1 115 ? -4.764 8.292 -5.195 1.00 94.31 115 ARG A CA 1
ATOM 934 C C . ARG A 1 115 ? -5.877 8.125 -4.155 1.00 94.31 115 ARG A C 1
ATOM 936 O O . ARG A 1 115 ? -7.009 7.854 -4.547 1.00 94.31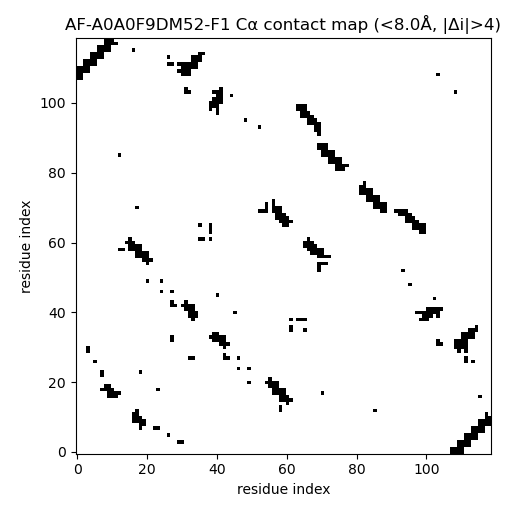 115 ARG A O 1
ATOM 943 N N . PRO A 1 116 ? -5.588 8.245 -2.847 1.00 92.56 116 PRO A N 1
ATOM 944 C CA . PRO A 1 116 ? -6.592 7.997 -1.817 1.00 92.56 116 PRO A CA 1
ATOM 945 C C . PRO A 1 116 ? -7.820 8.910 -1.949 1.00 92.56 116 PRO A C 1
ATOM 947 O O . PRO A 1 116 ? -7.707 10.128 -2.101 1.00 92.56 116 PRO A O 1
ATOM 950 N N . ARG A 1 117 ? -9.008 8.311 -1.847 1.00 90.56 117 ARG A N 1
ATOM 951 C CA . ARG A 1 117 ? -10.303 8.972 -1.671 1.00 90.56 117 ARG A CA 1
ATOM 952 C C . ARG A 1 117 ? -10.688 8.870 -0.198 1.00 90.56 117 ARG A C 1
ATOM 954 O O . ARG A 1 117 ? -10.739 7.777 0.356 1.00 90.56 117 ARG A O 1
ATOM 961 N N . LYS A 1 118 ? -10.968 10.008 0.432 1.00 84.81 118 LYS A N 1
ATOM 962 C CA . LYS A 1 118 ? -11.314 10.076 1.856 1.00 84.81 118 LYS A CA 1
ATOM 963 C C . LYS A 1 118 ? -12.621 9.322 2.154 1.00 84.81 118 LYS A C 1
ATOM 965 O O . LYS A 1 118 ? -13.605 9.578 1.467 1.00 84.81 118 LYS A O 1
ATOM 970 N N . TYR A 1 119 ? -12.586 8.446 3.163 1.00 70.56 119 TYR A N 1
ATOM 971 C CA . TYR A 1 119 ? -13.736 7.750 3.768 1.00 70.56 119 TYR A CA 1
ATOM 972 C C . TYR A 1 119 ? -14.610 8.683 4.620 1.00 70.56 119 TYR A C 1
ATOM 974 O O . TYR A 1 119 ? -14.046 9.624 5.237 1.00 70.56 119 TYR A O 1
#

Organism: NCBI:txid412755

Nearest PDB structures (foldseek):
  4zor-assembly1_E  TM=4.182E-01  e=3.459E-01  Emesvirus zinderi
  1aq3-assembly1_A  TM=4.568E-01  e=5.637E-01  Escherichia phage MS2
  4ang-assembly1_A  TM=4.360E-01  e=1.173E+00  Pseudomonas phage PRR1
  1txy-assembly1_B  TM=4.958E-01  e=2.931E+00  Escherichia coli
  5vly-assembly1_C  TM=3.993E-01  e=2.594E+00  Qubevirus durum

Mean predicted aligned error: 4.86 Å

Sequence (119 aa):
MKKIVERLWATRRLGGWVFQRSQLLDALKKGAVLEYEGIFIGTRELRKLLALMPDEDCLVRANGRLEIENIERVVRTRNGKRRSSFVKPRHSHQWFGLVDKAWVPPGVPQVVAIRPRKY

pLDDT: mean 89.91, std 6.33, range [67.75, 96.0]

Foldseek 3Di:
DAEAEDAFAWADDDQFTKGFLVSVLVLLVQWQWEDEPNAIEGSVVVNVLSVPAPARIWTWHPPQWTKIWDWDWDWDQDPNDTDTDIHHDPPDTDMDTGHGPYPRDPDDIHYYYYDYDYD

Secondary structure (DSSP, 8-state):
--EEEE--EEEEETTEEEEEHHHHHHHHTT-SEEEETTEEEEHHHHHHHHHT---SEEEEEESSSEEEEEEEEEEEEETTEEEEEEE--SS---EEEE-TTTTPPSS-PPEEEE-PEE-

Radius of gyration: 14.86 Å; Cα contacts (8 Å, |Δi|>4): 258; chains: 1; bounding box: 36×22×45 Å